Protein 4CGC (pdb70)

GO terms:
  GO:0072686 mitotic spindle (C, IDA)
  GO:0005737 cytoplasm (C, IDA)
  GO:0005815 microtubule organizing center (C, IDA)
  GO:0005874 microtubule (C, IDA)
  GO:0030496 midbody (C, IDA)
  GO:0043014 alpha-tubulin binding (F, IDA)
  GO:0048487 beta-tubulin binding (F, IDA)
  GO:0007080 mitotic metaphase chromosome alignment (P, IMP)
  GO:0008608 attachment of spindle microtubules to kinetochore (P, IMP)
  GO:0005515 protein binding (F, IPI)
  GO:0005829 cytosol (C, TAS)
  GO:0045171 intercellular bridge (C, IDA)
  GO:0005829 cytosol (C, IDA)
  GO:0015630 microtubule cytoskeleton (C, IDA)
  GO:0016020 membrane (C, HDA)

Solvent-accessible surface area: 5265 Å² total

Structure (mmCIF, N/CA/C/O backbone):
data_4CGC
#
_entry.id   4CGC
#
_cell.length_a   67.491
_cell.length_b   67.491
_cell.length_c   50.600
_cell.angle_alpha   90.00
_cell.angle_beta   90.00
_cell.angle_gamma   90.00
#
_symmetry.space_group_name_H-M   'P 43 21 2'
#
loop_
_atom_site.group_PDB
_atom_site.id
_atom_site.type_symbol
_atom_site.label_atom_id
_atom_site.label_alt_id
_atom_site.label_comp_id
_atom_site.label_asym_id
_atom_site.label_entity_id
_atom_site.label_seq_id
_atom_site.pdbx_PDB_ins_code
_atom_site.Cartn_x
_atom_site.Cartn_y
_atom_site.Cartn_z
_atom_site.occupancy
_atom_site.B_iso_or_equiv
_atom_site.auth_seq_id
_atom_site.auth_comp_id
_atom_site.auth_asym_id
_atom_site.auth_atom_id
_atom_site.pdbx_PDB_model_num
ATOM 1 N N . THR A 1 12 ? 48.525 38.808 43.398 1.00 84.40 17 THR A N 1
ATOM 2 C CA . THR A 1 12 ? 47.680 39.115 42.256 1.00 110.03 17 THR A CA 1
ATOM 3 C C . THR A 1 12 ? 48.009 40.488 41.698 1.00 111.77 17 THR A C 1
ATOM 4 O O . THR A 1 12 ? 47.765 40.758 40.523 1.00 101.29 17 THR A O 1
ATOM 6 N N . SER A 1 13 ? 48.561 41.357 42.546 1.00 105.80 18 SER A N 1
ATOM 7 C CA . SER A 1 13 ? 49.053 42.636 42.091 1.00 105.12 18 SER A CA 1
ATOM 8 C C . SER A 1 13 ? 50.227 42.427 41.152 1.00 99.13 18 SER A C 1
ATOM 9 O O . SER A 1 13 ? 50.390 43.190 40.203 1.00 95.72 18 SER A O 1
ATOM 12 N N . ASP A 1 14 ? 51.039 41.409 41.440 1.00 104.38 19 ASP A N 1
ATOM 13 C CA . ASP A 1 14 ? 52.186 41.080 40.609 1.00 108.56 19 ASP A CA 1
ATOM 14 C C . ASP A 1 14 ? 51.658 40.780 39.210 1.00 105.06 19 ASP A C 1
ATOM 15 O O . ASP A 1 14 ? 52.249 41.186 38.207 1.00 98.36 19 ASP A O 1
ATOM 20 N N . VAL A 1 15 ? 50.558 40.034 39.152 1.00 85.39 20 VAL A N 1
ATOM 21 C CA . VAL A 1 15 ? 49.867 39.748 37.911 1.00 89.62 20 VAL A CA 1
ATOM 22 C C . VAL A 1 15 ? 49.454 41.050 37.235 1.00 93.94 20 VAL A C 1
ATOM 23 O O . VAL A 1 15 ? 49.621 41.200 36.023 1.00 89.99 20 VAL A O 1
ATOM 27 N N . GLN A 1 16 ? 48.891 41.990 38.000 1.00 100.57 21 GLN A N 1
ATOM 28 C CA . GLN A 1 16 ? 48.495 43.283 37.419 1.00 100.40 21 GLN A CA 1
ATOM 29 C C . GLN A 1 16 ? 49.718 44.089 36.987 1.00 103.11 21 GLN A C 1
ATOM 30 O O . GLN A 1 16 ? 49.670 44.829 36.004 1.00 93.80 21 GLN A O 1
ATOM 36 N N . ASP A 1 17 ? 50.766 44.026 37.801 1.00 97.86 22 ASP A N 1
ATOM 37 C CA . ASP A 1 17 ? 52.035 44.719 37.559 1.00 93.34 22 ASP A CA 1
ATOM 38 C C . ASP A 1 17 ? 52.758 44.169 36.342 1.00 93.44 22 ASP A C 1
ATOM 39 O O . ASP A 1 17 ? 53.296 44.918 35.533 1.00 86.35 22 ASP A O 1
ATOM 44 N N . ARG A 1 18 ? 52.738 42.844 36.219 1.00 87.49 23 ARG A N 1
ATOM 45 C CA . ARG A 1 18 ? 53.380 42.161 35.104 1.00 83.73 23 ARG A CA 1
ATOM 46 C C . ARG A 1 18 ? 52.673 42.523 33.811 1.00 86.56 23 ARG A C 1
ATOM 47 O O . ARG A 1 18 ? 53.306 42.713 32.776 1.00 83.38 23 ARG A O 1
ATOM 55 N N . LEU A 1 19 ? 51.346 42.603 33.883 1.00 88.21 24 LEU A N 1
ATOM 56 C CA . LEU A 1 19 ? 50.539 43.037 32.751 1.00 73.54 24 LEU A CA 1
ATOM 57 C C . LEU A 1 19 ? 50.992 44.399 32.247 1.00 84.61 24 LEU A C 1
ATOM 58 O O . LEU A 1 19 ? 51.360 44.550 31.088 1.00 77.33 24 LEU A O 1
ATOM 63 N N . SER A 1 20 ? 51.015 45.383 33.142 1.00 87.42 25 SER A N 1
ATOM 64 C CA . SER A 1 20 ? 51.232 46.771 32.746 1.00 92.51 25 SER A CA 1
ATOM 65 C C . SER A 1 20 ? 52.658 46.968 32.249 1.00 89.46 25 SER A C 1
ATOM 66 O O . SER A 1 20 ? 52.921 47.813 31.389 1.00 85.73 25 SER A O 1
ATOM 69 N N . ALA A 1 21 ? 53.581 46.170 32.778 1.00 79.06 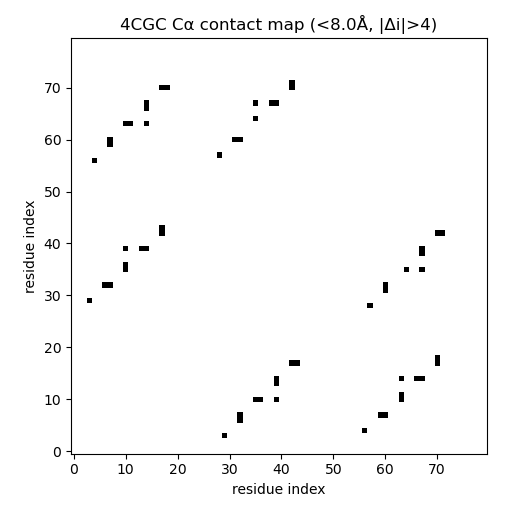26 ALA A N 1
ATOM 70 C CA . ALA A 1 21 ? 54.975 46.268 32.371 1.00 66.02 26 ALA A CA 1
ATOM 71 C C . ALA A 1 21 ? 55.139 45.707 30.971 1.00 75.96 26 ALA A C 1
ATOM 72 O O . ALA A 1 21 ? 56.000 46.135 30.207 1.00 80.40 26 ALA A O 1
ATOM 74 N N . LEU A 1 22 ? 54.288 44.740 30.636 1.00 86.57 27 LEU A N 1
ATOM 75 C CA . LEU A 1 22 ? 54.299 44.126 29.316 1.00 70.78 27 LEU A CA 1
ATOM 76 C C . LEU A 1 22 ? 53.665 45.041 28.272 1.00 75.73 27 LEU A C 1
ATOM 77 O O . LEU A 1 22 ? 54.185 45.177 27.167 1.00 66.56 27 LEU A O 1
ATOM 82 N N . GLU A 1 23 ? 52.547 45.678 28.625 1.00 79.97 28 GLU A N 1
ATOM 83 C CA . GLU A 1 23 ? 51.853 46.548 27.680 1.00 69.25 28 GLU A CA 1
ATOM 84 C C . GLU A 1 23 ? 52.660 47.812 27.444 1.00 70.50 28 GLU A C 1
ATOM 85 O O . GLU A 1 23 ? 52.465 48.509 26.447 1.00 77.21 28 GLU A O 1
ATOM 91 N N . SER A 1 24 ? 53.581 48.093 28.362 1.00 71.44 29 SER A N 1
ATOM 92 C CA . SER A 1 24 ? 54.493 49.217 28.221 1.00 63.19 29 SER A CA 1
ATOM 93 C C . SER A 1 24 ? 55.585 48.870 27.208 1.00 62.48 29 SER A C 1
ATOM 94 O O . SER A 1 24 ? 55.864 49.631 26.288 1.00 65.62 29 SER A O 1
ATOM 97 N N . ARG A 1 25 ? 56.204 47.707 27.398 1.00 73.30 30 ARG A N 1
ATOM 98 C CA . ARG A 1 25 ? 57.266 47.228 26.516 1.00 75.58 30 ARG A CA 1
ATOM 99 C C . ARG A 1 25 ? 56.767 47.088 25.084 1.00 70.98 30 ARG A C 1
ATOM 100 O O . ARG A 1 25 ? 57.457 47.446 24.135 1.00 68.25 30 ARG A O 1
ATOM 108 N N . VAL A 1 26 ? 55.541 46.595 24.942 1.00 73.72 31 VAL A N 1
ATOM 109 C CA . VAL A 1 26 ? 54.977 46.328 23.626 1.00 74.08 31 VAL A CA 1
ATOM 110 C C . VAL A 1 26 ? 54.685 47.627 22.873 1.00 80.45 31 VAL A C 1
ATOM 111 O O . VAL A 1 26 ? 54.963 47.731 21.674 1.00 76.40 31 VAL A O 1
ATOM 115 N N . GLN A 1 27 ? 54.159 48.627 23.578 1.00 73.61 32 GLN A N 1
ATOM 116 C CA . GLN A 1 27 ? 53.899 49.922 22.960 1.00 76.13 32 GLN A CA 1
ATOM 117 C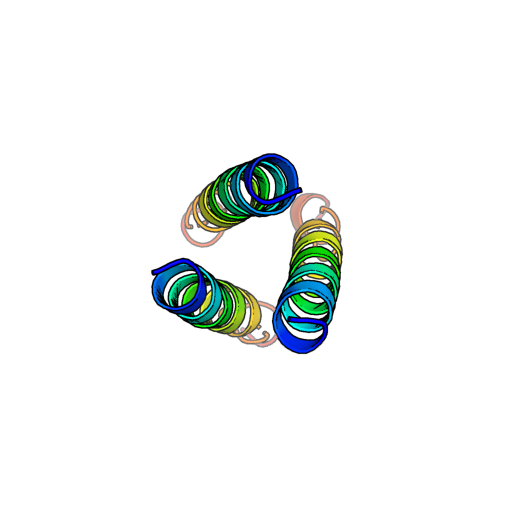 C . GLN A 1 27 ? 55.204 50.570 22.538 1.00 61.15 32 GLN A C 1
ATOM 118 O O . GLN A 1 27 ? 55.311 51.131 21.450 1.00 72.77 32 GLN A O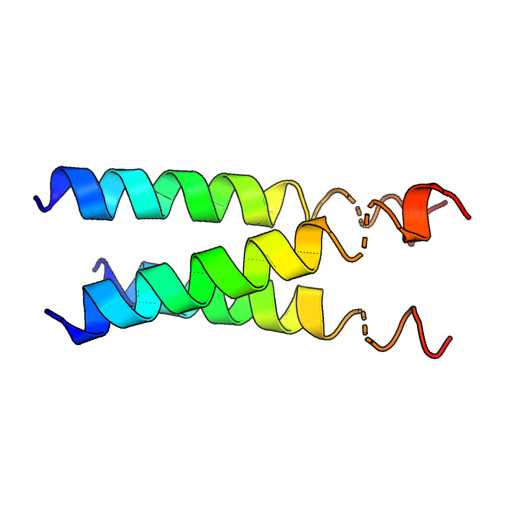 1
ATOM 124 N N . GLN A 1 28 ? 56.201 50.456 23.408 1.00 68.11 33 GLN A N 1
ATOM 125 C CA . GLN A 1 28 ? 57.538 50.992 23.166 1.00 74.99 33 GLN A CA 1
ATOM 126 C C . GLN A 1 28 ? 58.152 50.275 21.978 1.00 65.91 33 GLN A C 1
ATOM 127 O O . GLN A 1 28 ? 58.842 50.874 21.152 1.00 69.51 33 GLN A O 1
ATOM 133 N N . GLN A 1 29 ? 57.869 48.979 21.899 1.00 84.33 34 GLN A N 1
ATOM 134 C CA . GLN A 1 29 ? 58.343 48.145 20.805 1.00 80.04 34 GLN A CA 1
ATOM 135 C C . GLN A 1 29 ? 57.660 48.528 19.498 1.00 78.96 34 GLN A C 1
ATOM 136 O O . GLN A 1 29 ? 58.312 48.660 18.461 1.00 65.91 34 GLN A O 1
ATOM 142 N N . GLU A 1 30 ? 56.352 48.770 19.573 1.00 84.33 35 GLU A N 1
ATOM 143 C CA . GLU A 1 30 ? 55.589 49.220 18.413 1.00 78.28 35 GLU A CA 1
ATOM 144 C C . GLU A 1 30 ? 56.047 50.599 17.954 1.00 77.42 35 GLU A C 1
ATOM 145 O O . GLU A 1 30 ? 56.153 50.855 16.757 1.00 83.89 35 GLU A O 1
ATOM 151 N N . ASP A 1 31 ? 56.382 51.464 18.906 1.00 78.21 36 ASP A N 1
ATOM 152 C CA . ASP A 1 31 ? 56.843 52.812 18.579 1.00 80.91 36 ASP A CA 1
ATOM 153 C C . ASP A 1 31 ? 58.184 52.767 17.862 1.00 77.12 36 ASP A C 1
ATOM 154 O O . ASP A 1 31 ? 58.391 53.460 16.867 1.00 83.18 36 ASP A O 1
ATOM 159 N N . GLU A 1 32 ? 59.096 51.948 18.365 1.00 71.58 37 GLU A N 1
ATOM 160 C CA . GLU A 1 32 ? 60.385 51.753 17.721 1.00 66.53 37 GLU A CA 1
ATOM 161 C C . GLU A 1 32 ? 60.272 51.296 16.249 1.00 80.06 37 GLU A C 1
ATOM 162 O O . GLU A 1 32 ? 61.061 51.716 15.408 1.00 89.80 37 GLU A O 1
ATOM 181 N N . THR A 1 34 ? 57.579 51.762 14.052 1.00 85.73 39 THR A N 1
ATOM 182 C CA . THR A 1 34 ? 57.026 52.834 13.226 1.00 91.12 39 THR A CA 1
ATOM 183 C C . THR A 1 34 ? 58.123 53.832 12.848 1.00 98.79 39 THR A C 1
ATOM 184 O O . THR A 1 34 ? 58.125 54.361 11.727 1.00 95.69 39 THR A O 1
ATOM 188 N N . VAL A 1 35 ? 59.047 54.074 13.764 1.00 92.13 40 VAL A N 1
ATOM 189 C CA . VAL A 1 35 ? 60.171 54.958 13.473 1.00 90.44 40 VAL A CA 1
ATOM 190 C C . VAL A 1 35 ? 61.015 54.377 12.342 1.00 92.76 40 VAL A C 1
ATOM 191 O O . VAL A 1 35 ? 61.434 55.091 11.429 1.00 109.27 40 VAL A O 1
ATOM 195 N N . LEU A 1 36 ? 61.288 53.085 12.421 1.00 84.48 41 LEU A N 1
ATOM 196 C CA . LEU A 1 36 ? 62.057 52.424 11.373 1.00 88.33 41 LEU A CA 1
ATOM 197 C C . LEU A 1 36 ? 61.303 52.317 10.036 1.00 101.12 41 LEU A C 1
ATOM 198 O O . LEU A 1 36 ? 61.905 52.508 8.972 1.00 90.94 41 LEU A O 1
ATOM 203 N N . LYS A 1 37 ? 60.002 52.038 10.085 1.00 83.25 42 LYS A N 1
ATOM 204 C CA . LYS A 1 37 ? 59.200 51.919 8.865 1.00 93.11 42 LYS A CA 1
ATOM 205 C C . LYS A 1 37 ? 59.305 53.209 8.050 1.00 107.28 42 LYS A C 1
ATOM 206 O O . LYS A 1 37 ? 59.057 53.209 6.844 1.00 108.02 42 LYS A O 1
ATOM 212 N N . ALA A 1 38 ? 59.666 54.298 8.726 1.00 95.64 43 ALA A N 1
ATOM 213 C CA . ALA A 1 38 ? 59.972 55.536 8.022 1.00 91.86 43 ALA A CA 1
ATOM 214 C C . ALA 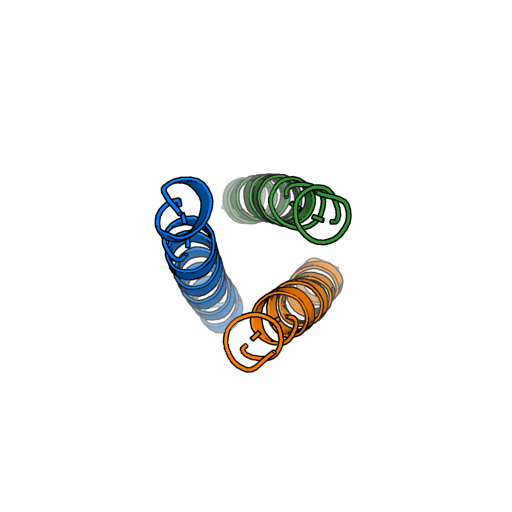A 1 38 ? 61.219 55.320 7.146 1.00 98.55 43 ALA A C 1
ATOM 215 O O . ALA A 1 38 ? 61.156 55.496 5.919 1.00 98.00 43 ALA A O 1
ATOM 217 N N . ALA A 1 39 ? 62.328 54.928 7.771 1.00 97.59 44 ALA A N 1
ATOM 218 C CA . ALA A 1 39 ? 63.583 54.680 7.047 1.00 96.65 44 ALA A CA 1
ATOM 219 C C . ALA A 1 39 ? 63.476 53.368 6.261 1.00 97.92 44 ALA A C 1
ATOM 220 O O . ALA A 1 39 ? 62.635 53.229 5.362 1.00 97.93 44 ALA A O 1
ATOM 222 N N . ASP B 1 14 ? 48.785 28.852 35.248 1.00 83.56 19 ASP B N 1
ATOM 223 C CA . ASP B 1 14 ? 47.712 29.012 34.253 1.00 101.92 19 ASP B CA 1
ATOM 224 C C . ASP B 1 14 ? 47.893 30.318 33.493 1.00 101.16 19 ASP B C 1
ATOM 225 O O . ASP B 1 14 ? 48.423 30.329 32.379 1.00 88.17 19 ASP B O 1
ATOM 230 N N . VAL B 1 15 ? 47.448 31.419 34.104 1.00 100.38 20 VAL B N 1
ATOM 231 C CA . VAL B 1 15 ? 47.684 32.750 33.559 1.00 91.33 20 VAL B CA 1
ATOM 232 C C . VAL B 1 15 ? 49.177 33.018 33.518 1.00 89.65 20 VAL B C 1
ATOM 233 O O . VAL B 1 15 ? 49.708 33.561 32.553 1.00 102.07 20 VAL B O 1
ATOM 237 N N . GLN B 1 16 ? 49.843 32.624 34.595 1.00 79.75 21 GLN B N 1
ATOM 238 C CA . GLN B 1 16 ? 51.264 32.876 34.780 1.00 91.65 21 GLN B CA 1
ATOM 239 C C . GLN B 1 16 ? 52.099 32.193 33.703 1.00 88.13 21 GLN B C 1
ATOM 240 O O . GLN B 1 16 ? 53.192 32.652 33.378 1.00 97.00 21 GLN B O 1
ATOM 246 N N . ASP B 1 17 ? 51.615 31.059 33.188 1.00 88.93 22 ASP B N 1
ATOM 247 C CA . ASP B 1 17 ? 52.319 30.399 32.098 1.00 105.76 22 ASP B CA 1
ATOM 248 C C . ASP B 1 17 ? 52.323 31.384 30.937 1.00 94.43 22 ASP B C 1
ATOM 249 O O . ASP B 1 17 ? 53.347 31.621 30.291 1.00 86.99 22 ASP B O 1
ATOM 254 N N . ARG B 1 18 ? 51.157 31.984 30.717 1.00 94.10 23 ARG B N 1
ATOM 255 C CA . ARG B 1 18 ? 50.905 32.933 29.633 1.00 90.95 23 ARG B CA 1
ATOM 256 C C . ARG B 1 18 ? 51.681 34.236 29.773 1.00 83.82 23 ARG B C 1
ATOM 257 O O . ARG B 1 18 ? 52.166 34.783 28.785 1.00 83.56 23 ARG B O 1
ATOM 265 N N . LEU B 1 19 ? 51.747 34.757 30.991 1.00 93.92 24 LEU B N 1
ATOM 266 C CA . LEU B 1 19 ? 52.550 35.944 31.271 1.00 76.79 24 LEU B CA 1
ATOM 267 C C . LEU B 1 19 ? 53.975 35.682 30.834 1.00 81.16 24 LEU B C 1
ATOM 268 O O . LEU B 1 19 ? 54.571 36.447 30.082 1.00 83.69 24 LEU B O 1
ATOM 273 N N . SER B 1 20 ? 54.509 34.564 31.309 1.00 86.60 25 SER B N 1
ATOM 274 C CA . SER B 1 20 ? 55.925 34.269 31.21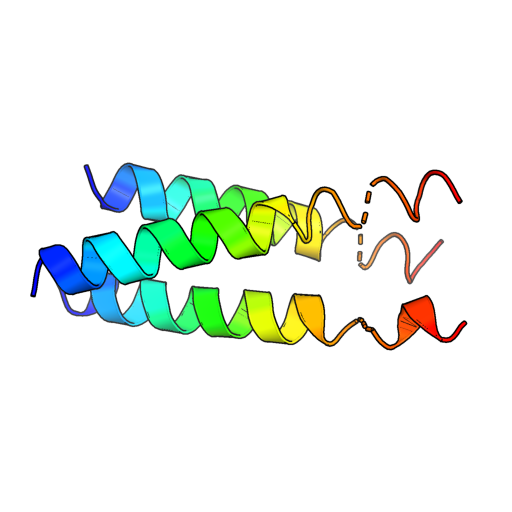2 1.00 85.54 25 SER B CA 1
ATOM 275 C C . SER B 1 20 ? 56.320 33.967 29.756 1.00 79.72 25 SER B C 1
ATOM 276 O O . SER B 1 20 ? 57.441 34.234 29.325 1.00 89.88 25 SER B O 1
ATOM 279 N N . ALA B 1 21 ? 55.380 33.418 28.991 1.00 77.58 26 ALA B N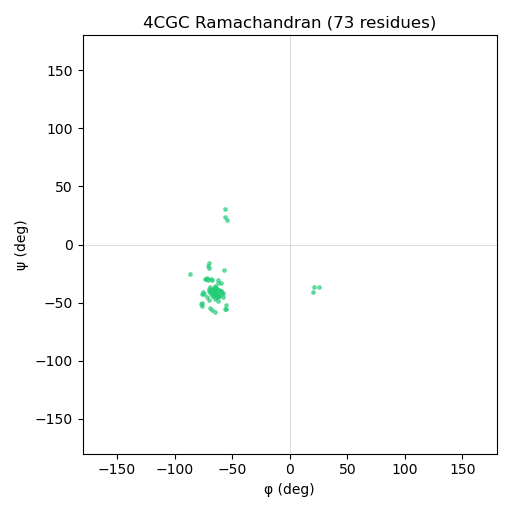 1
ATOM 280 C CA . ALA B 1 21 ? 55.633 33.109 27.585 1.00 77.08 26 ALA B CA 1
ATOM 281 C C . ALA B 1 21 ? 55.700 34.402 26.796 1.00 79.51 26 ALA B C 1
ATOM 282 O O . ALA B 1 21 ? 56.389 34.502 25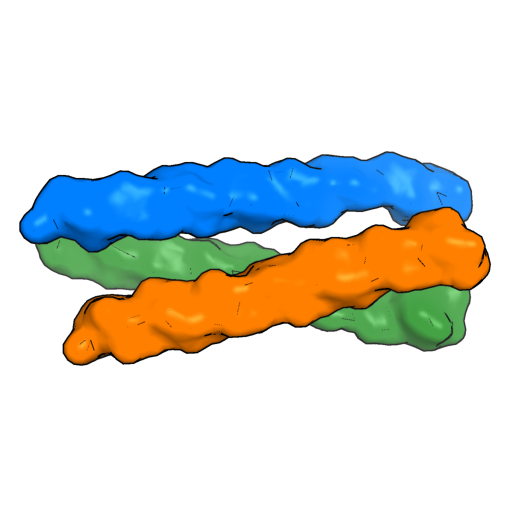.785 1.00 78.13 26 ALA B O 1
ATOM 284 N N . LEU B 1 22 ? 54.977 35.413 27.284 1.00 89.43 27 LEU B N 1
ATOM 285 C CA . LEU B 1 22 ? 54.961 36.717 26.640 1.00 78.40 27 LEU B CA 1
ATOM 286 C C . LEU B 1 22 ? 56.247 37.503 26.898 1.00 87.21 27 LEU B C 1
ATOM 287 O O . LEU B 1 22 ? 56.777 38.138 25.989 1.00 86.93 27 LEU B O 1
ATOM 292 N N . GLU B 1 23 ? 56.770 37.458 28.127 1.00 81.06 28 GLU B N 1
ATOM 293 C CA . GLU B 1 23 ? 57.985 38.215 28.428 1.00 74.41 28 GLU B CA 1
ATOM 294 C C . GLU B 1 23 ? 59.171 37.573 27.716 1.00 82.98 28 GLU B C 1
ATOM 295 O O . GLU B 1 23 ? 60.229 38.187 27.571 1.00 102.41 28 GLU B O 1
ATOM 301 N N . SER B 1 24 ? 58.994 36.332 27.262 1.00 80.60 29 SER B N 1
ATOM 302 C CA . SER B 1 24 ? 60.018 35.676 26.462 1.00 89.42 29 SER B CA 1
ATOM 303 C C . SER B 1 24 ? 59.992 36.241 25.044 1.00 77.44 29 SER B C 1
ATOM 304 O O . SER B 1 24 ? 61.002 36.707 24.521 1.00 73.03 29 SER B O 1
ATOM 307 N N . ARG B 1 25 ? 58.810 36.216 24.438 1.00 75.66 30 ARG B N 1
ATOM 308 C CA . ARG B 1 25 ? 58.623 36.705 23.074 1.00 80.75 30 ARG B CA 1
ATOM 309 C C . ARG B 1 25 ? 58.961 38.184 22.941 1.00 83.17 30 ARG B C 1
ATOM 310 O O . ARG B 1 25 ? 59.551 38.603 21.944 1.00 87.60 30 ARG B O 1
ATOM 318 N N . VAL B 1 26 ? 58.588 38.970 23.952 1.00 86.58 31 VAL B N 1
ATOM 319 C CA . VAL B 1 26 ? 58.809 40.412 23.923 1.00 80.06 31 VAL B CA 1
ATOM 320 C C . VAL B 1 26 ? 60.298 40.683 24.057 1.00 76.96 31 VAL B C 1
ATOM 321 O O . VAL B 1 26 ? 60.835 41.570 23.393 1.00 80.06 31 VAL B O 1
ATOM 325 N N . GLN B 1 27 ? 60.960 39.888 24.893 1.00 78.61 32 GLN B N 1
ATOM 326 C CA . GLN B 1 27 ? 62.400 40.000 25.090 1.00 82.42 32 GLN B CA 1
ATOM 327 C C . GLN B 1 27 ? 63.167 39.728 23.806 1.00 74.56 32 GLN B C 1
ATOM 328 O O . GLN B 1 27 ? 64.110 40.443 23.481 1.00 79.12 32 GLN B O 1
ATOM 334 N N . GLN B 1 28 ? 62.764 38.696 23.072 1.00 75.80 33 GLN B N 1
ATOM 335 C CA . GLN B 1 28 ? 63.426 38.374 21.813 1.00 89.23 33 GLN B CA 1
ATOM 336 C C . GLN B 1 28 ? 63.179 39.453 20.770 1.00 77.65 33 GLN B C 1
ATOM 337 O O . GLN B 1 28 ? 64.063 39.793 19.987 1.00 79.14 33 GLN B O 1
ATOM 343 N N . GLN B 1 29 ? 61.964 39.987 20.757 1.00 78.45 34 GLN B N 1
ATOM 344 C CA . GLN B 1 29 ? 61.635 41.064 19.835 1.00 80.38 34 GLN B CA 1
ATOM 345 C C . GLN B 1 29 ? 62.387 42.310 20.263 1.00 67.56 34 GLN B C 1
ATOM 346 O O . GLN B 1 29 ? 62.841 43.097 19.439 1.00 67.32 34 GLN B O 1
ATOM 352 N N . GLU B 1 30 ? 62.507 42.488 21.574 1.00 81.41 35 GLU B N 1
ATOM 353 C CA . GLU B 1 30 ? 63.318 43.571 22.118 1.00 70.46 35 GLU B CA 1
ATOM 354 C C . GLU B 1 30 ? 64.781 43.370 21.760 1.00 75.56 35 GLU B C 1
ATOM 355 O O . GLU B 1 30 ? 65.491 44.327 21.486 1.00 84.00 35 GLU B O 1
ATOM 361 N N . ASP B 1 31 ? 65.233 42.117 21.773 1.00 88.29 36 ASP B N 1
ATOM 362 C CA . ASP B 1 31 ? 66.612 41.797 21.401 1.00 71.32 36 ASP B CA 1
ATOM 363 C C . ASP B 1 31 ? 66.883 41.981 19.920 1.00 72.58 36 ASP B C 1
ATOM 364 O O . ASP B 1 31 ? 67.874 42.603 19.545 1.00 77.61 36 ASP B O 1
ATOM 369 N N . GLU B 1 32 ? 65.998 41.459 19.072 1.00 76.38 37 GLU B N 1
ATOM 370 C CA . GLU B 1 32 ? 66.185 41.626 17.633 1.00 81.02 37 GLU B CA 1
ATOM 371 C C . GLU B 1 32 ? 66.293 43.100 17.245 1.00 83.02 37 GLU B C 1
ATOM 372 O O . GLU B 1 32 ? 67.102 43.452 16.388 1.00 86.14 37 GLU B O 1
ATOM 386 N N . THR B 1 34 ? 67.518 45.659 19.048 1.00 77.26 39 THR B N 1
ATOM 387 C CA . THR B 1 34 ? 68.774 46.292 19.427 1.00 78.65 39 THR B CA 1
ATOM 388 C C . THR B 1 34 ? 69.816 45.867 18.411 1.00 71.77 39 THR B C 1
ATOM 389 O O . THR B 1 34 ? 70.643 46.663 17.962 1.00 79.11 39 THR B O 1
ATOM 393 N N . VAL B 1 35 ? 69.744 44.591 18.046 1.00 69.20 40 VAL B N 1
ATOM 394 C CA . VAL B 1 35 ? 70.651 44.006 17.067 1.00 78.75 40 VAL B CA 1
ATOM 395 C C . VAL B 1 35 ? 70.502 44.620 15.692 1.00 79.99 40 VAL B C 1
ATOM 396 O O . VAL B 1 35 ? 71.486 44.951 15.032 1.00 84.95 40 VAL B O 1
ATOM 400 N N . LEU B 1 36 ? 69.256 44.782 15.268 1.00 88.77 41 LEU B N 1
ATOM 401 C CA . LEU B 1 36 ? 68.983 45.364 13.970 1.00 79.77 41 LEU B CA 1
ATOM 402 C C . LEU B 1 36 ? 69.475 46.815 13.975 1.00 79.06 41 LEU B C 1
ATOM 403 O O . LEU B 1 36 ? 70.088 47.263 13.002 1.00 81.57 41 LEU B O 1
ATOM 408 N N . LYS B 1 37 ? 69.216 47.538 15.062 1.00 84.55 42 LYS B N 1
ATOM 409 C CA . LYS B 1 37 ? 69.683 48.918 15.174 1.00 85.77 42 LYS B CA 1
ATOM 410 C C . LYS B 1 37 ? 71.212 48.953 15.150 1.00 94.86 42 LYS B C 1
ATOM 411 O O . LYS B 1 37 ? 71.811 49.919 14.677 1.00 103.71 42 LYS B O 1
ATOM 417 N N . ALA B 1 38 ? 71.828 47.909 15.701 1.00 84.82 43 ALA B N 1
ATOM 418 C CA . ALA B 1 38 ? 73.279 47.738 15.655 1.00 82.13 43 ALA B CA 1
ATOM 419 C C . ALA B 1 38 ? 73.752 47.422 14.238 1.00 90.82 43 ALA B C 1
ATOM 420 O O . ALA B 1 38 ? 74.646 48.097 13.700 1.00 89.29 43 ALA B O 1
ATOM 422 N N . ALA B 1 39 ? 73.173 46.379 13.654 1.00 97.00 44 ALA B N 1
ATOM 423 C CA . ALA B 1 39 ? 73.559 45.892 12.324 1.00 89.65 44 ALA B CA 1
ATOM 424 C C . ALA B 1 39 ? 73.162 46.869 11.202 1.00 86.02 44 ALA B C 1
ATOM 425 O O . ALA B 1 39 ? 72.683 47.981 11.466 1.00 91.08 44 ALA B O 1
ATOM 427 N N . SER C 1 11 ? 36.830 40.082 36.788 1.00 100.08 16 SER C N 1
ATOM 428 C CA . SER C 1 11 ? 38.174 40.644 36.817 1.00 100.60 16 SER C CA 1
ATOM 429 C C . SER C 1 11 ? 39.216 39.628 36.347 1.00 98.69 16 SER C C 1
ATOM 430 O O . SER C 1 11 ? 40.361 39.997 36.076 1.00 86.97 16 SER C O 1
ATOM 432 N N . THR C 1 12 ? 38.821 38.368 36.262 1.00 110.67 17 THR C N 1
ATOM 433 C CA . THR C 1 12 ? 39.678 37.347 35.680 1.00 99.61 17 THR C CA 1
ATOM 434 C C . THR C 1 12 ? 39.444 37.334 34.183 1.00 99.25 17 THR C C 1
ATOM 435 O O . THR C 1 12 ? 40.309 36.938 33.414 1.00 88.74 17 THR C O 1
ATOM 437 N N . SER C 1 13 ? 38.254 37.774 33.772 1.00 98.03 18 SER C N 1
ATOM 438 C CA . SER C 1 13 ? 37.954 37.970 32.366 1.00 98.64 18 SER C CA 1
ATOM 439 C C . SER C 1 13 ? 38.791 39.118 31.815 1.00 99.52 18 SER C C 1
ATOM 440 O O . SER C 1 13 ? 39.252 39.067 30.678 1.00 98.28 18 SER C O 1
ATOM 442 N N . ASP C 1 14 ? 38.958 40.164 32.632 1.00 99.48 19 ASP C N 1
ATOM 443 C CA . ASP C 1 14 ? 39.780 41.318 32.255 1.00 95.80 19 ASP C CA 1
ATOM 444 C C . ASP C 1 14 ? 41.246 40.919 32.040 1.00 91.43 19 ASP C C 1
ATOM 445 O O . ASP C 1 14 ? 41.847 41.283 31.032 1.00 94.33 19 ASP C O 1
ATOM 450 N N . VAL C 1 15 ? 41.820 40.179 32.987 1.00 90.47 20 VAL C N 1
ATOM 451 C CA . VAL C 1 15 ? 43.186 39.670 32.838 1.00 105.06 20 VAL C CA 1
ATOM 452 C C . VAL C 1 15 ? 43.262 38.822 31.570 1.00 93.75 20 VAL C C 1
ATOM 453 O O . VAL C 1 15 ? 44.201 38.925 30.784 1.00 83.77 20 VAL C O 1
ATOM 457 N N . GLN C 1 16 ? 42.229 38.026 31.370 1.00 94.67 21 GLN C N 1
ATOM 458 C CA . GLN C 1 16 ? 42.122 37.095 30.260 1.00 103.39 21 GLN C CA 1
ATOM 459 C C . GLN C 1 16 ? 42.098 37.885 28.956 1.00 97.94 21 GLN C C 1
ATOM 460 O O . GLN C 1 16 ? 42.802 37.553 27.989 1.00 78.48 21 GLN C O 1
ATOM 466 N N . ASP C 1 17 ? 41.310 38.958 28.965 1.00 86.09 22 ASP C N 1
ATOM 467 C CA . ASP C 1 17 ? 41.175 39.859 27.827 1.00 95.34 22 ASP C CA 1
ATOM 468 C C . ASP C 1 17 ? 42.459 40.625 27.546 1.00 95.43 22 ASP C C 1
ATOM 469 O O . ASP C 1 17 ? 42.886 40.783 26.402 1.00 87.19 22 ASP C O 1
ATOM 474 N N . ARG C 1 18 ? 43.074 41.123 28.623 1.00 88.95 23 ARG C N 1
ATOM 475 C CA . ARG C 1 18 ? 44.295 41.902 28.506 1.00 76.25 23 ARG C CA 1
ATOM 476 C C . ARG C 1 18 ? 45.395 41.007 27.983 1.00 79.84 23 ARG C C 1
ATOM 477 O O . ARG C 1 18 ? 46.233 41.426 27.184 1.00 83.69 23 ARG C O 1
ATOM 485 N N . LEU C 1 19 ? 45.397 39.780 28.482 1.00 84.66 24 LEU C N 1
ATOM 486 C CA . LEU C 1 19 ? 46.330 38.759 28.021 1.00 88.25 24 LEU C CA 1
ATOM 487 C C . LEU C 1 19 ? 46.230 38.547 26.520 1.00 91.23 24 LEU C C 1
ATOM 488 O O . LEU C 1 19 ? 47.208 38.707 25.799 1.00 88.27 24 LEU C O 1
ATOM 493 N N . SER C 1 20 ? 45.024 38.255 26.051 1.00 83.53 25 SER C N 1
ATOM 494 C CA . SER C 1 20 ? 44.825 37.810 24.678 1.00 82.76 25 SER C CA 1
ATOM 495 C C . SER C 1 20 ? 45.136 38.946 23.725 1.00 84.55 25 SER C C 1
ATOM 496 O O . SER C 1 20 ? 45.603 38.729 22.607 1.00 81.13 25 SER C O 1
ATOM 499 N N . ALA C 1 21 ? 44.905 40.172 24.186 1.00 84.01 26 ALA C N 1
ATOM 500 C CA . ALA C 1 21 ? 45.174 41.339 23.363 1.00 82.46 26 ALA C CA 1
ATOM 501 C C . ALA C 1 21 ? 46.672 41.572 23.262 1.00 78.96 26 ALA C C 1
ATOM 502 O O . ALA C 1 21 ? 47.171 42.066 22.255 1.00 77.68 26 ALA C O 1
ATOM 504 N N . LEU C 1 22 ? 47.401 41.174 24.304 1.00 73.69 27 LEU C N 1
ATOM 505 C CA . LEU C 1 22 ? 48.849 41.333 24.308 1.00 75.56 27 LEU C CA 1
ATOM 506 C C . LEU C 1 22 ? 49.504 40.309 23.398 1.00 84.01 27 LEU C C 1
ATOM 507 O O . LEU C 1 22 ? 50.407 40.646 22.632 1.00 78.77 27 LEU C O 1
ATOM 512 N N . GLU C 1 23 ? 49.026 39.066 23.451 1.00 92.35 28 GLU C N 1
ATOM 513 C CA . GLU C 1 23 ? 49.617 38.000 22.647 1.00 87.59 28 GLU C CA 1
ATOM 514 C C . GLU C 1 23 ? 49.295 38.226 21.176 1.00 88.24 28 GLU C C 1
ATOM 515 O O . GLU C 1 23 ? 49.993 37.724 20.293 1.00 88.52 28 GLU C O 1
ATOM 521 N N . SER C 1 24 ? 48.259 39.023 20.923 1.00 85.85 29 SER C N 1
ATOM 522 C CA . SER C 1 24 ? 47.891 39.411 19.570 1.00 77.57 29 SER C CA 1
ATOM 523 C C . SER C 1 24 ? 48.840 40.482 19.058 1.00 66.54 29 SER C C 1
ATOM 524 O O . SER C 1 24 ? 49.396 40.360 17.971 1.00 68.52 29 SER C O 1
ATOM 527 N N . ARG C 1 25 ? 49.014 41.531 19.858 1.00 72.81 30 ARG C N 1
ATOM 528 C CA . ARG C 1 25 ? 49.883 42.643 19.497 1.00 72.85 30 ARG C CA 1
ATOM 529 C C . ARG C 1 25 ? 51.316 42.163 19.282 1.00 83.39 30 ARG C C 1
ATOM 530 O O . ARG C 1 25 ? 51.988 42.602 18.347 1.00 85.53 30 ARG C O 1
ATOM 538 N N . VAL C 1 26 ? 51.771 41.243 20.134 1.00 78.91 31 VAL C N 1
ATOM 539 C CA . VAL C 1 26 ? 53.158 40.781 20.080 1.00 69.92 31 VAL C CA 1
ATOM 540 C C . VAL C 1 26 ? 53.406 39.941 18.834 1.00 66.13 31 VAL C C 1
ATOM 541 O O . VAL C 1 26 ? 54.439 40.068 18.177 1.00 79.26 31 VAL C O 1
ATOM 545 N N . GLN C 1 27 ? 52.438 39.100 18.491 1.00 74.50 32 GLN C N 1
ATOM 546 C CA . GLN C 1 27 ? 52.562 38.281 17.290 1.00 85.85 32 GLN C CA 1
ATOM 547 C C . GLN C 1 27 ? 52.612 39.169 16.056 1.00 75.97 32 GLN C C 1
ATOM 548 O O . GLN C 1 27 ? 53.388 38.917 15.140 1.00 84.87 32 GLN C O 1
ATOM 554 N N . GLN C 1 28 ? 51.803 40.221 16.038 1.00 73.19 33 GLN C N 1
ATOM 555 C CA . GLN C 1 28 ? 51.804 41.134 14.900 1.00 81.52 33 GLN C CA 1
ATOM 556 C C . GLN C 1 28 ? 53.160 41.833 14.784 1.00 86.22 33 GLN C C 1
ATOM 557 O O . GLN C 1 28 ? 53.646 42.062 13.681 1.00 75.88 33 GLN C O 1
ATOM 563 N N . GLN C 1 29 ? 53.760 42.172 15.926 1.00 90.02 34 GLN C N 1
ATOM 564 C CA A GLN C 1 29 ? 55.103 42.749 15.942 0.52 86.37 34 GLN C CA 1
ATOM 565 C CA B GLN C 1 29 ? 55.102 42.750 15.940 0.48 87.90 34 GLN C CA 1
ATOM 566 C C . GLN C 1 29 ? 56.127 41.741 15.456 1.00 79.33 34 GLN C C 1
ATOM 567 O O . GLN C 1 29 ? 57.053 42.086 14.717 1.00 81.83 34 GLN C O 1
ATOM 578 N N . GLU C 1 30 ? 55.947 40.501 15.880 1.00 79.15 35 GLU C N 1
ATOM 579 C CA . GLU C 1 30 ? 56.871 39.428 15.569 1.00 66.99 35 GLU C CA 1
ATOM 580 C C . GLU C 1 30 ? 56.895 39.245 14.064 1.00 79.90 35 GLU C C 1
ATOM 581 O O . GLU C 1 30 ? 57.942 39.037 13.445 1.00 77.56 35 GLU C O 1
ATOM 587 N N . ASP C 1 31 ? 55.704 39.370 13.493 1.00 85.47 36 ASP C N 1
ATOM 588 C CA . ASP C 1 31 ? 55.482 39.275 12.064 1.00 75.46 36 ASP C CA 1
ATOM 589 C C . ASP C 1 31 ? 56.042 40.513 11.367 1.00 7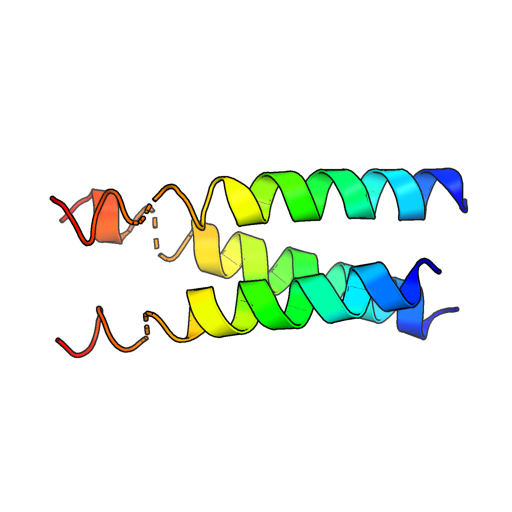7.82 36 ASP C C 1
ATOM 590 O O . ASP C 1 31 ? 56.712 40.406 10.341 1.00 70.22 36 ASP C O 1
ATOM 595 N N . GLU C 1 32 ? 55.768 41.683 11.936 1.00 80.72 37 GLU C N 1
ATOM 596 C CA . GLU C 1 32 ? 56.303 42.937 11.414 1.00 79.83 37 GLU C CA 1
ATOM 597 C C . GLU C 1 32 ? 57.827 42.863 11.315 1.00 84.99 37 GLU C C 1
ATOM 598 O O . GLU C 1 32 ? 58.416 43.288 10.320 1.00 88.75 37 GLU C O 1
ATOM 612 N N . THR C 1 34 ? 59.976 40.030 11.148 1.00 78.17 39 THR C N 1
ATOM 613 C CA . THR C 1 34 ? 60.465 39.110 10.126 1.00 85.08 39 THR C CA 1
ATOM 614 C C . THR C 1 34 ? 60.349 39.697 8.716 1.00 81.99 39 THR C C 1
ATOM 615 O O . THR C 1 34 ? 61.218 39.482 7.870 1.00 83.14 39 THR C O 1
ATOM 619 N N . VAL C 1 35 ? 59.268 40.445 8.472 1.00 80.28 40 VAL C N 1
ATOM 620 C CA . VAL C 1 35 ? 59.058 41.085 7.178 1.00 87.16 40 VAL C CA 1
ATOM 621 C C . VAL C 1 35 ? 60.158 42.095 6.869 1.00 82.87 40 VAL C C 1
ATOM 622 O O . VAL C 1 35 ? 60.671 42.147 5.742 1.00 90.00 40 VAL C O 1
ATOM 626 N N . LEU C 1 36 ? 60.510 42.892 7.864 1.00 86.81 41 LEU C N 1
ATOM 627 C CA . LEU C 1 36 ? 61.582 43.866 7.718 1.00 88.72 41 LEU C CA 1
ATOM 628 C C . LEU C 1 36 ? 62.924 43.181 7.491 1.00 97.87 41 LEU C C 1
ATOM 629 O O . LEU C 1 36 ? 63.655 43.519 6.550 1.00 93.80 41 LEU C O 1
ATOM 634 N N . LYS C 1 37 ? 63.208 42.167 8.308 1.00 86.74 42 LYS C N 1
ATOM 635 C CA . LYS C 1 37 ? 64.469 41.449 8.214 1.00 81.16 42 LYS C CA 1
ATOM 636 C C . LYS C 1 37 ? 64.556 40.866 6.822 1.00 89.68 42 LYS C C 1
ATOM 637 O O . LYS C 1 37 ? 65.637 40.785 6.237 1.00 93.34 42 LYS C O 1
ATOM 643 N N . ALA C 1 38 ? 63.406 40.499 6.290 1.00 97.50 43 ALA C N 1
ATOM 644 C CA . ALA C 1 38 ? 63.296 40.088 4.906 1.00 98.09 43 ALA C CA 1
ATOM 645 C C . ALA C 1 38 ? 63.557 41.273 3.975 1.00 94.26 43 ALA C C 1
ATOM 646 O O . ALA C 1 38 ? 64.395 41.204 3.085 1.00 97.10 43 ALA C O 1
ATOM 648 N N . ALA C 1 39 ? 62.768 42.346 4.154 1.00 83.93 44 ALA C N 1
ATOM 649 C CA . ALA C 1 39 ? 62.848 43.535 3.314 1.00 85.32 44 ALA C CA 1
ATOM 650 C C . ALA C 1 39 ? 64.072 44.417 3.605 1.00 86.96 44 ALA C C 1
ATOM 651 O O . ALA C 1 39 ? 63.934 45.608 3.896 1.00 93.26 44 ALA C O 1
#

Sequence (80 aa):
TSDVQDRLSALESRVQQQEDETVLKAADVQDRLSALESRVQQQEDETVLKAASTSDVQDRLSALESRVQQQQEDETVLKAA

Organism: Homo sapiens (NCBI:txid9606)

B-factor: mean 88.75, std 13.9, range [56.02, 172.47]

Foldseek 3Di:
DVVVVVVVVVVVVVVVVVVVVVVVVVD/DVVVVVVVVVVVVVVVVVVVVVVVD/DVVVVVVVVVVVVVVVVVVVVCVVVVVD

Secondary structure (DSSP, 8-state):
-HHHHHHHHHHHHHHHHHHH--HHHH-/-HHHHHHHHHHHHHHHHH--HHHH-/-HHHHHHHHHHHHHHHHHHHH--HHHH-

Radius of gyration: 13.68 Å; Cα contacts (8 Å, |Δi|>4): 32; chains: 3; bounding box: 36×26×39 Å

InterPro domains:
  IPR001680 WD40 repeat [PS50082] (505-537)
  IPR001680 WD40 repeat [PS50082] (588-620)
  IPR001680 WD40 repeat [PS50082] (717-758)
  IPR001680 WD40 repeat [PS50082] (830-864)
  IPR001680 WD40 repeat [SM00320] (298-347)
  IPR001680 WD40 repeat [SM00320] (398-437)
  IPR001680 WD40 repeat [SM00320] (446-483)
  IPR001680 WD40 repeat [SM00320] (498-537)
  IPR001680 WD40 repeat [SM00320] (581-620)
  IPR001680 WD40 repeat [SM00320] (623-661)
  IPR001680 WD40 repeat [SM00320] (664-703)
  IPR001680 WD40 repeat [SM00320] (710-749)
  IPR001680 WD40 repeat [SM00320] (823-863)
  IPR005108 HELP motif [PF03451] (255-293)
  IPR011047 Quinoprotein alcohol dehydrogenase-like superfamily [SSF50998] (252-755)
  IPR015943 WD40/YVTN repeat-like-containing domain superfamily [G3DSA:2.130.10.10] (255-863)
  IPR015943 WD40/YVTN repeat-like-containing domain superfamily [G3DSA:2.130.10.10] (267-593)
  IPR036322 WD40-repeat-containing domain superfamily [SSF50978] (718-864)
  IPR050630 WD repeat Echinoderm Microtubule-associated Protein-like [PTHR13720] (16-928)
  IPR055439 EML-like, first beta-propeller domain [PF23409] (301-578)